Protein AF-A0A0S8GZZ3-F1 (afdb_monomer_lite)

Radius of gyration: 12.91 Å; chains: 1; bounding box: 42×24×26 Å

Structure (mmCIF, N/CA/C/O backbone):
data_AF-A0A0S8GZZ3-F1
#
_entry.id   AF-A0A0S8GZZ3-F1
#
loop_
_atom_site.group_PDB
_atom_site.id
_atom_site.type_symbol
_atom_site.label_atom_id
_atom_site.label_alt_id
_atom_site.label_comp_id
_atom_site.label_asym_id
_atom_site.label_entity_id
_atom_site.label_seq_id
_atom_site.pdbx_PDB_ins_code
_atom_site.Cartn_x
_atom_site.Cartn_y
_atom_site.Cartn_z
_atom_site.occupancy
_atom_site.B_iso_or_equiv
_atom_site.auth_seq_id
_atom_site.auth_comp_id
_atom_site.auth_asym_id
_atom_site.auth_atom_id
_atom_site.pdbx_PDB_model_num
ATOM 1 N N . MET A 1 1 ? 28.856 13.629 -11.724 1.00 40.59 1 MET A N 1
ATOM 2 C CA . MET A 1 1 ? 28.105 12.887 -10.688 1.00 40.59 1 MET A CA 1
ATOM 3 C C . MET A 1 1 ? 26.625 13.049 -10.976 1.00 40.59 1 MET A C 1
ATOM 5 O O . MET A 1 1 ? 26.122 14.150 -10.827 1.00 40.59 1 MET A O 1
ATOM 9 N N . ALA A 1 2 ? 25.953 11.997 -11.436 1.00 41.31 2 ALA A N 1
ATOM 10 C CA . ALA A 1 2 ? 24.498 11.975 -11.539 1.00 41.31 2 ALA A CA 1
ATOM 11 C C . ALA A 1 2 ? 24.025 10.600 -11.065 1.00 41.31 2 ALA A C 1
ATOM 13 O O . ALA A 1 2 ? 24.029 9.633 -11.822 1.00 41.31 2 ALA A O 1
ATOM 14 N N . LEU A 1 3 ? 23.694 10.504 -9.778 1.00 52.91 3 LEU A N 1
ATOM 15 C CA . LEU A 1 3 ? 22.849 9.427 -9.283 1.00 52.91 3 LEU A CA 1
ATOM 16 C C . LEU A 1 3 ? 21.432 9.816 -9.695 1.00 52.91 3 LEU A C 1
ATOM 18 O O . LEU A 1 3 ? 20.818 10.662 -9.056 1.00 52.91 3 LEU A O 1
ATOM 22 N N . ILE A 1 4 ? 20.955 9.283 -10.818 1.00 56.84 4 ILE A N 1
ATOM 23 C CA . ILE A 1 4 ? 19.528 9.310 -11.129 1.00 56.84 4 ILE A CA 1
ATOM 24 C C . ILE A 1 4 ? 18.951 8.101 -10.398 1.00 56.84 4 ILE A C 1
ATOM 26 O O . ILE A 1 4 ? 19.219 6.973 -10.830 1.00 56.84 4 ILE A O 1
ATOM 30 N N . PRO A 1 5 ? 18.195 8.278 -9.305 1.00 47.69 5 PRO A N 1
ATOM 31 C CA . PRO A 1 5 ? 17.523 7.160 -8.678 1.00 47.69 5 PRO A CA 1
ATOM 32 C C . PRO A 1 5 ? 16.372 6.744 -9.588 1.00 47.69 5 PRO A C 1
ATOM 34 O O . PRO A 1 5 ? 15.265 7.278 -9.565 1.00 47.69 5 PRO A O 1
ATOM 37 N N . THR A 1 6 ? 16.666 5.823 -10.498 1.00 52.78 6 THR A N 1
ATOM 38 C CA . THR A 1 6 ? 15.717 5.364 -11.499 1.00 52.78 6 THR A CA 1
ATOM 39 C C . THR A 1 6 ? 14.664 4.503 -10.805 1.00 52.78 6 THR A C 1
ATOM 41 O O . THR A 1 6 ? 14.836 3.324 -10.512 1.00 52.78 6 THR A O 1
ATOM 44 N N . THR A 1 7 ? 13.510 5.125 -10.571 1.00 56.59 7 THR A N 1
ATOM 45 C CA . THR A 1 7 ? 12.176 4.541 -10.365 1.00 56.59 7 THR A CA 1
ATOM 46 C C . THR A 1 7 ? 11.832 3.856 -9.034 1.00 56.59 7 THR A C 1
ATOM 48 O O . THR A 1 7 ? 10.645 3.731 -8.746 1.00 56.59 7 THR A O 1
ATOM 51 N N . GLN A 1 8 ? 12.782 3.370 -8.226 1.00 52.47 8 GLN A N 1
ATOM 52 C CA . GLN A 1 8 ? 12.442 2.750 -6.927 1.00 52.47 8 GLN A CA 1
ATOM 53 C C . GLN A 1 8 ? 12.145 3.791 -5.840 1.00 52.47 8 GLN A C 1
ATOM 55 O O . GLN A 1 8 ? 11.113 3.699 -5.174 1.00 52.47 8 GLN A O 1
ATOM 60 N N . GLU A 1 9 ? 13.011 4.797 -5.705 1.00 59.75 9 GLU A N 1
ATOM 61 C CA . GLU A 1 9 ? 12.832 5.898 -4.746 1.00 59.75 9 GLU A CA 1
ATOM 62 C C . GLU A 1 9 ? 11.597 6.747 -5.081 1.00 59.75 9 GLU A C 1
ATOM 64 O O . GLU A 1 9 ? 10.899 7.207 -4.181 1.00 59.75 9 GLU A O 1
ATOM 69 N N . ASP A 1 10 ? 11.254 6.849 -6.366 1.00 78.06 10 ASP A N 1
ATOM 70 C CA . ASP A 1 10 ? 10.096 7.604 -6.855 1.00 78.06 10 ASP A CA 1
ATOM 71 C C . ASP A 1 10 ? 8.751 7.004 -6.396 1.00 78.06 10 ASP A C 1
ATOM 73 O O . ASP A 1 10 ? 7.862 7.711 -5.913 1.00 78.06 10 ASP A O 1
ATOM 77 N N . ILE A 1 11 ? 8.620 5.672 -6.436 1.00 85.69 11 ILE A N 1
ATOM 78 C CA . ILE A 1 11 ? 7.404 4.976 -5.983 1.00 85.69 11 ILE A CA 1
ATOM 79 C C . ILE A 1 11 ? 7.278 5.042 -4.459 1.00 85.69 11 ILE A C 1
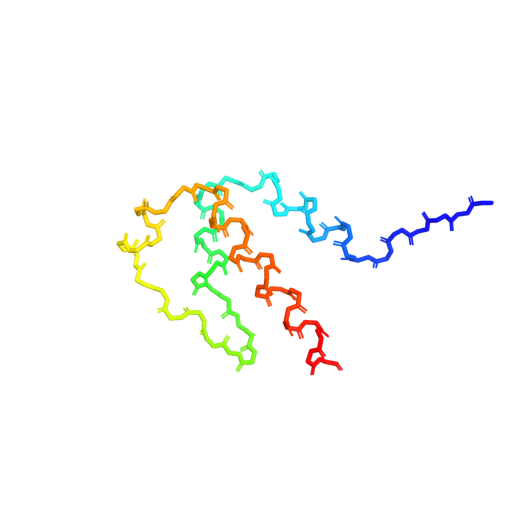ATOM 81 O O . ILE A 1 11 ? 6.186 5.279 -3.941 1.00 85.69 11 ILE A O 1
ATOM 85 N N . ALA A 1 12 ? 8.382 4.849 -3.732 1.00 88.62 12 ALA A N 1
ATOM 86 C CA . ALA A 1 12 ? 8.381 4.935 -2.274 1.00 88.62 12 ALA A CA 1
ATOM 87 C C . ALA A 1 12 ? 8.034 6.355 -1.795 1.00 88.62 12 ALA A C 1
ATOM 89 O O . ALA A 1 12 ? 7.176 6.506 -0.925 1.00 88.62 12 ALA A O 1
ATOM 90 N N . GLY A 1 13 ? 8.630 7.384 -2.407 1.00 90.88 13 GLY A N 1
ATOM 91 C CA . GLY A 1 13 ? 8.341 8.790 -2.115 1.00 90.88 13 GLY A CA 1
ATOM 92 C C . GLY A 1 13 ? 6.891 9.162 -2.414 1.00 90.88 13 GLY A C 1
ATOM 93 O O . GLY A 1 13 ? 6.218 9.750 -1.567 1.00 90.88 13 GLY A O 1
ATOM 94 N N . THR A 1 14 ? 6.371 8.731 -3.567 1.00 91.75 1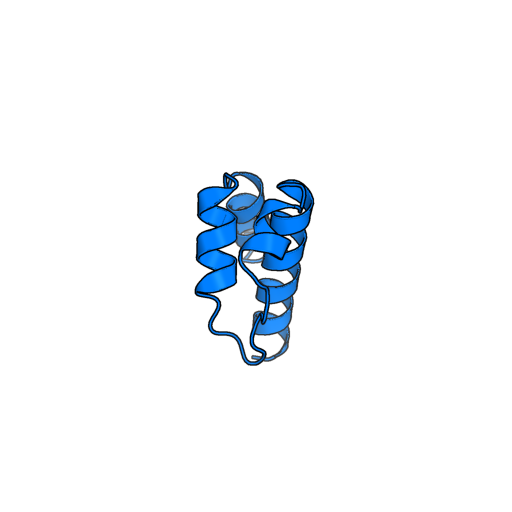4 THR A N 1
ATOM 95 C CA . THR A 1 14 ? 4.965 8.943 -3.941 1.00 91.75 14 THR A CA 1
ATOM 96 C C . THR A 1 14 ? 4.020 8.308 -2.922 1.00 91.75 14 THR A C 1
ATOM 98 O O . THR A 1 14 ? 3.098 8.966 -2.449 1.00 91.75 14 THR A O 1
ATOM 101 N N . ILE A 1 15 ? 4.258 7.055 -2.518 1.00 94.31 15 ILE A N 1
ATOM 102 C CA . ILE A 1 15 ? 3.398 6.354 -1.553 1.00 94.31 15 ILE A CA 1
ATOM 103 C C . ILE A 1 15 ? 3.496 6.968 -0.148 1.00 94.31 15 ILE A C 1
ATOM 105 O O . ILE A 1 15 ? 2.490 7.031 0.565 1.00 94.31 15 ILE A O 1
ATOM 109 N N . ALA A 1 16 ? 4.674 7.451 0.256 1.00 93.25 16 ALA A N 1
ATOM 110 C CA . ALA A 1 16 ? 4.894 8.051 1.571 1.00 93.25 16 ALA A CA 1
ATOM 111 C C . ALA A 1 16 ? 4.012 9.289 1.813 1.00 93.25 16 ALA A C 1
ATOM 113 O O . ALA A 1 16 ? 3.487 9.462 2.915 1.00 93.25 16 ALA A O 1
ATOM 114 N N . VAL A 1 17 ? 3.792 10.108 0.779 1.00 94.44 17 VAL A N 1
ATOM 115 C CA . VAL A 1 17 ? 2.976 11.333 0.870 1.00 94.44 17 VAL A CA 1
ATOM 116 C C . VAL A 1 17 ? 1.475 11.094 0.676 1.00 94.44 17 VAL A C 1
ATOM 118 O O . VAL A 1 17 ? 0.676 12.005 0.887 1.00 94.44 17 VAL A O 1
ATOM 121 N N . MET A 1 18 ? 1.052 9.877 0.317 1.00 95.75 18 MET A N 1
ATOM 122 C CA . MET A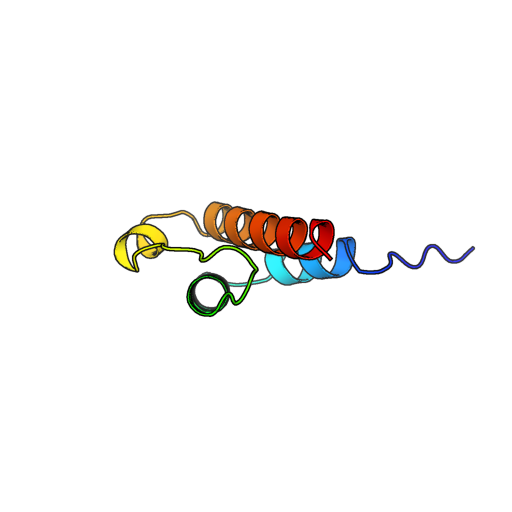 1 18 ? -0.364 9.577 0.104 1.00 95.75 18 MET A CA 1
ATOM 123 C C . MET A 1 18 ? -1.158 9.587 1.414 1.00 95.75 18 MET A C 1
ATOM 125 O O . MET A 1 18 ? -0.755 9.019 2.438 1.00 95.75 18 MET A O 1
ATOM 129 N N . ASN A 1 19 ? -2.346 10.182 1.365 1.00 95.00 19 ASN A N 1
ATOM 130 C CA . ASN A 1 19 ? -3.337 10.101 2.432 1.00 95.00 19 ASN A CA 1
ATOM 131 C C . ASN A 1 19 ? -4.116 8.773 2.381 1.00 95.00 19 ASN A C 1
ATOM 133 O O . ASN A 1 19 ? -4.076 8.039 1.392 1.00 95.00 19 ASN A O 1
ATOM 137 N N . ARG A 1 20 ? -4.868 8.463 3.447 1.00 95.31 20 ARG A N 1
ATOM 138 C CA . ARG A 1 20 ? -5.626 7.203 3.565 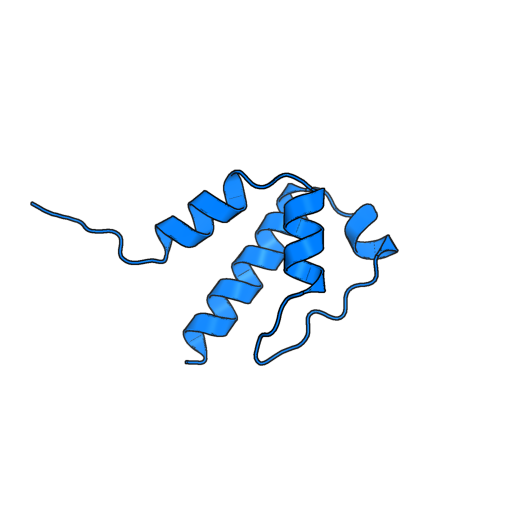1.00 95.31 20 ARG A CA 1
ATOM 139 C C . ARG A 1 20 ? -6.491 6.909 2.336 1.00 95.31 20 ARG A C 1
ATOM 141 O O . ARG A 1 20 ? -6.438 5.796 1.822 1.00 95.31 20 ARG A O 1
ATOM 148 N N . HIS A 1 21 ? -7.279 7.879 1.877 1.00 95.12 21 HIS A N 1
ATOM 149 C CA . HIS A 1 21 ? -8.213 7.680 0.767 1.00 95.12 21 HIS A CA 1
ATOM 150 C C . HIS A 1 21 ? -7.493 7.374 -0.546 1.00 95.12 21 HIS A C 1
ATOM 152 O O . HIS A 1 21 ? -7.939 6.507 -1.296 1.00 95.12 21 HIS A O 1
ATOM 158 N N . GLN A 1 22 ? -6.371 8.050 -0.804 1.00 95.69 22 GLN A N 1
ATOM 159 C CA . GLN A 1 22 ? -5.528 7.776 -1.965 1.00 95.69 22 GLN A CA 1
ATOM 160 C C . GLN A 1 22 ? -4.975 6.350 -1.907 1.00 95.69 22 GLN A C 1
ATOM 162 O O . GLN A 1 22 ? -5.103 5.612 -2.879 1.00 95.69 22 GLN A O 1
ATOM 167 N N . VAL A 1 23 ? -4.420 5.932 -0.762 1.00 95.62 23 VAL A N 1
ATOM 168 C CA . VAL A 1 23 ? -3.832 4.588 -0.626 1.00 95.62 23 VAL A CA 1
ATOM 169 C C . VAL A 1 23 ? -4.897 3.503 -0.764 1.00 95.62 23 VAL A C 1
ATOM 171 O O . VAL A 1 23 ? -4.689 2.525 -1.472 1.00 95.62 23 VAL A O 1
ATOM 174 N N . GLN A 1 24 ? -6.060 3.680 -0.136 1.00 95.31 24 GLN A N 1
ATOM 175 C CA . GLN A 1 24 ? -7.169 2.733 -0.258 1.00 95.31 24 GLN A CA 1
ATOM 176 C C . GLN A 1 24 ? -7.658 2.613 -1.701 1.00 95.31 24 GLN A C 1
ATOM 178 O O . GLN A 1 24 ? -7.906 1.502 -2.159 1.00 95.31 24 GLN A O 1
ATOM 183 N N . ARG A 1 25 ? -7.778 3.733 -2.425 1.00 94.50 25 ARG A N 1
ATOM 184 C CA . ARG A 1 25 ? -8.157 3.716 -3.842 1.00 94.50 25 ARG A CA 1
ATOM 185 C C . ARG A 1 25 ? -7.159 2.904 -4.660 1.00 94.50 25 ARG A C 1
ATOM 187 O O . ARG A 1 25 ? -7.588 1.993 -5.352 1.00 94.50 25 ARG A O 1
ATOM 194 N N . GLU A 1 26 ? -5.867 3.185 -4.512 1.00 94.38 26 GLU A N 1
ATOM 195 C CA . GLU A 1 26 ? -4.804 2.480 -5.236 1.00 94.38 26 GLU A CA 1
ATOM 196 C C . GLU A 1 26 ? -4.760 0.982 -4.918 1.00 94.38 26 GLU A C 1
ATOM 198 O O . GLU A 1 26 ? -4.566 0.177 -5.823 1.00 94.38 26 GLU A O 1
ATOM 203 N N . ILE A 1 27 ? -4.972 0.593 -3.655 1.00 94.44 27 ILE A N 1
ATOM 204 C CA . ILE A 1 27 ? -5.069 -0.820 -3.261 1.00 94.44 27 ILE A CA 1
ATOM 205 C C . ILE A 1 27 ? -6.274 -1.488 -3.938 1.00 94.44 27 ILE A C 1
ATOM 207 O O . ILE A 1 27 ? -6.141 -2.583 -4.479 1.00 94.44 27 ILE A O 1
ATOM 211 N N . MET A 1 28 ? -7.439 -0.834 -3.935 1.00 92.50 28 MET A N 1
ATOM 212 C CA . MET A 1 28 ? -8.678 -1.383 -4.501 1.00 92.50 28 MET A CA 1
ATOM 213 C C . MET A 1 28 ? -8.663 -1.453 -6.033 1.00 92.50 28 MET A C 1
ATOM 215 O O . MET A 1 28 ? -9.318 -2.316 -6.610 1.00 92.50 28 MET A O 1
ATOM 219 N N . SER A 1 29 ? -7.937 -0.552 -6.698 1.00 91.56 29 SER A N 1
ATOM 220 C CA . SER A 1 29 ? -7.769 -0.534 -8.156 1.00 91.56 29 SER A CA 1
ATOM 221 C C . SER A 1 29 ? -6.484 -1.221 -8.625 1.00 91.56 29 SER A C 1
ATOM 223 O O . SER A 1 29 ? -6.101 -1.070 -9.786 1.00 91.56 29 SER A O 1
ATOM 225 N N . PHE A 1 30 ? -5.783 -1.939 -7.745 1.00 92.25 30 PHE A N 1
ATOM 226 C CA . PHE A 1 30 ? -4.497 -2.544 -8.071 1.00 92.25 30 PHE A CA 1
ATOM 227 C C . PHE A 1 30 ? -4.649 -3.675 -9.099 1.00 92.25 30 PHE A C 1
ATOM 229 O O . PHE A 1 30 ? -5.270 -4.703 -8.831 1.00 92.25 30 PHE A O 1
ATOM 236 N N . SER A 1 31 ? -4.022 -3.509 -10.265 1.00 83.00 31 SER A N 1
ATOM 237 C CA . SER A 1 31 ? -4.064 -4.439 -11.402 1.00 83.00 31 SER A CA 1
ATOM 238 C C . SER A 1 31 ? -2.728 -5.170 -11.619 1.00 83.00 31 SER A C 1
ATOM 240 O O . SER A 1 31 ? -2.133 -5.143 -12.697 1.00 83.00 31 SER A O 1
ATOM 242 N N . GLY A 1 32 ? -2.208 -5.808 -10.568 1.00 81.38 32 GLY A N 1
ATOM 243 C CA . GLY A 1 32 ? -1.008 -6.649 -10.650 1.00 81.38 32 GLY A CA 1
ATOM 244 C C . GLY A 1 32 ? -1.295 -8.093 -11.078 1.00 81.38 32 GLY A C 1
ATOM 245 O O . GLY A 1 32 ? -2.443 -8.508 -11.199 1.00 81.38 32 GLY A O 1
ATOM 246 N N . ARG A 1 33 ? -0.230 -8.896 -11.244 1.00 80.06 33 ARG A N 1
ATOM 247 C CA . ARG A 1 33 ? -0.350 -10.351 -11.495 1.00 80.06 33 ARG A CA 1
ATOM 248 C C . ARG A 1 33 ? -1.073 -11.106 -10.378 1.00 80.06 33 ARG A C 1
ATOM 250 O O . ARG A 1 33 ? -1.611 -12.177 -10.626 1.00 80.06 33 ARG A O 1
ATOM 257 N N . PHE A 1 34 ? -1.065 -10.558 -9.166 1.00 81.19 34 PHE A N 1
ATOM 258 C CA . PHE A 1 34 ? -1.861 -11.054 -8.055 1.00 81.19 34 PHE A CA 1
ATOM 259 C C . PHE A 1 34 ? -2.846 -9.970 -7.620 1.00 81.19 34 PHE A C 1
ATOM 261 O O . PHE A 1 34 ? -2.507 -8.784 -7.568 1.00 81.19 34 PHE A O 1
ATOM 268 N N . ARG A 1 35 ? -4.076 -10.393 -7.329 1.00 81.56 35 ARG A N 1
ATOM 269 C CA . ARG A 1 35 ? -5.145 -9.517 -6.859 1.00 81.56 35 ARG A CA 1
ATOM 270 C C . ARG A 1 35 ? -4.932 -9.200 -5.381 1.00 81.56 35 ARG A C 1
ATOM 272 O O . ARG A 1 35 ? -4.688 -10.102 -4.583 1.00 81.56 35 ARG A O 1
ATOM 279 N N . LEU A 1 36 ? -5.067 -7.927 -5.015 1.00 88.44 36 LEU A N 1
ATOM 280 C CA . LEU A 1 36 ? -5.183 -7.519 -3.617 1.00 88.44 36 LEU A CA 1
ATOM 281 C C . LEU A 1 36 ? -6.638 -7.710 -3.183 1.00 88.44 36 LEU A C 1
ATOM 283 O O . LEU A 1 36 ? -7.474 -6.840 -3.406 1.00 88.44 36 LEU A O 1
ATOM 287 N N . ASP A 1 37 ? -6.956 -8.874 -2.619 1.00 89.38 37 ASP A N 1
ATOM 288 C CA . ASP A 1 37 ? -8.323 -9.216 -2.207 1.00 89.38 37 ASP A CA 1
ATOM 289 C C . ASP A 1 37 ? -8.616 -8.753 -0.772 1.00 89.38 37 ASP A C 1
ATOM 291 O O . ASP A 1 37 ? -8.863 -9.539 0.140 1.00 89.38 37 ASP A O 1
ATOM 295 N N . PHE A 1 38 ? -8.503 -7.442 -0.549 1.00 92.62 38 PHE A N 1
ATOM 296 C CA . PHE A 1 38 ? -8.817 -6.829 0.738 1.00 92.62 38 PHE A CA 1
ATOM 297 C C . PHE A 1 38 ? -10.252 -6.310 0.760 1.00 92.62 38 PHE A C 1
ATOM 299 O O . PHE A 1 38 ? -10.710 -5.663 -0.182 1.00 92.62 38 PHE A O 1
ATOM 306 N N . THR A 1 39 ? -10.946 -6.522 1.878 1.00 92.56 39 THR A N 1
ATOM 307 C CA . THR A 1 39 ? -12.260 -5.913 2.102 1.00 92.56 39 THR A CA 1
ATOM 308 C C . THR A 1 39 ? -12.123 -4.446 2.505 1.00 92.56 39 THR A C 1
ATOM 310 O O . THR A 1 39 ? -11.095 -4.004 3.032 1.00 92.56 39 THR A O 1
ATOM 313 N N . ARG A 1 40 ? -13.182 -3.661 2.293 1.00 90.94 40 ARG A N 1
ATOM 314 C CA . ARG A 1 40 ? -13.197 -2.243 2.674 1.00 90.94 40 ARG A CA 1
ATOM 315 C C . ARG A 1 40 ? -13.063 -2.075 4.190 1.00 90.94 40 ARG A C 1
ATOM 317 O O . ARG A 1 40 ? -12.341 -1.190 4.639 1.00 90.94 40 ARG A O 1
ATOM 324 N N . GLU A 1 41 ? -13.704 -2.946 4.958 1.00 94.62 41 GLU A N 1
ATOM 325 C CA . GLU A 1 41 ? -13.677 -2.991 6.421 1.00 94.62 41 GLU A CA 1
ATOM 326 C C . GLU A 1 41 ? -12.256 -3.269 6.926 1.00 94.62 41 GLU A C 1
ATOM 328 O O . GLU A 1 41 ? -11.756 -2.591 7.830 1.00 94.62 41 GLU A O 1
ATOM 333 N N . TYR A 1 42 ? -11.550 -4.206 6.281 1.00 94.38 42 TYR A N 1
ATOM 334 C CA . TYR A 1 42 ? -10.147 -4.466 6.581 1.00 94.38 42 TYR A CA 1
ATOM 335 C C . TYR A 1 42 ? -9.305 -3.210 6.340 1.00 94.38 42 TYR A C 1
ATOM 337 O O . TYR A 1 42 ? -8.607 -2.753 7.242 1.00 94.38 42 TYR A O 1
ATOM 345 N N . LEU A 1 43 ? -9.423 -2.582 5.167 1.00 94.50 43 LEU A N 1
ATOM 346 C CA . LEU A 1 43 ? -8.644 -1.385 4.837 1.00 94.50 43 LEU A CA 1
ATOM 347 C C . LEU A 1 43 ? -8.961 -0.180 5.736 1.00 94.50 43 LEU A C 1
ATOM 349 O O . LEU A 1 43 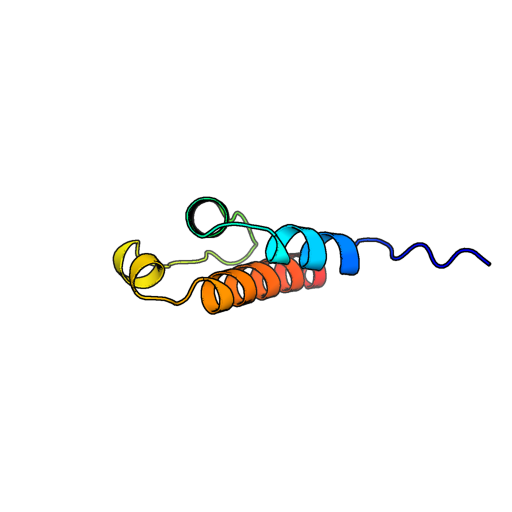? -8.108 0.691 5.910 1.00 94.50 43 LEU A O 1
ATOM 353 N N . GLN A 1 44 ? -10.172 -0.089 6.285 1.00 94.31 44 GLN A N 1
ATOM 354 C CA . GLN A 1 44 ? -10.565 0.969 7.221 1.00 94.31 44 GLN A CA 1
ATOM 355 C C . GLN A 1 44 ? -9.979 0.763 8.619 1.00 94.31 44 GLN A C 1
ATOM 357 O O . GLN A 1 44 ? -9.573 1.738 9.249 1.00 94.31 44 GLN A O 1
ATOM 362 N N . SER A 1 45 ? -9.886 -0.489 9.074 1.00 96.06 45 SER A N 1
ATOM 363 C CA . SER A 1 45 ? -9.314 -0.829 10.385 1.00 96.06 45 SER A CA 1
ATOM 364 C C . SER A 1 45 ? -7.786 -0.721 10.438 1.00 96.06 45 SER A C 1
ATOM 366 O O . SER A 1 45 ? -7.218 -0.626 11.525 1.00 96.06 45 SER A O 1
ATOM 368 N N . GLN A 1 46 ? -7.097 -0.701 9.291 1.00 96.81 46 GLN A N 1
ATOM 369 C CA . GLN A 1 46 ? -5.638 -0.597 9.271 1.00 96.81 46 GLN A CA 1
ATOM 370 C C . GLN A 1 46 ? -5.132 0.847 9.466 1.00 96.81 46 GLN A C 1
ATOM 372 O O . GLN A 1 46 ? -5.704 1.797 8.913 1.00 96.81 46 GLN A O 1
ATOM 377 N N . PRO A 1 47 ? -3.998 1.033 10.171 1.00 97.12 47 PRO A N 1
ATOM 378 C CA . PRO A 1 47 ? -3.253 2.290 10.169 1.00 97.12 47 PRO A CA 1
ATOM 379 C C . PRO A 1 47 ? -2.813 2.687 8.756 1.00 97.12 47 PRO A C 1
ATOM 381 O O . PRO A 1 47 ? -2.468 1.831 7.939 1.00 97.12 47 PRO A O 1
ATOM 384 N N . VAL A 1 48 ? -2.761 3.994 8.475 1.00 96.19 48 VAL A N 1
ATOM 385 C CA . VAL A 1 48 ? -2.385 4.514 7.144 1.00 96.19 48 VAL A CA 1
ATOM 386 C C . VAL A 1 48 ? -0.991 4.051 6.727 1.00 96.19 48 VAL A C 1
ATOM 388 O O . VAL A 1 48 ? -0.794 3.674 5.577 1.00 96.19 48 VAL A O 1
ATOM 391 N N . GLU A 1 49 ? -0.040 4.012 7.657 1.00 96.75 49 GLU A N 1
ATOM 392 C CA . GLU A 1 49 ? 1.318 3.528 7.388 1.00 96.75 49 GLU A CA 1
ATOM 393 C C . GLU A 1 49 ? 1.330 2.068 6.934 1.00 96.75 49 GLU A C 1
ATOM 395 O O . GLU A 1 49 ? 2.030 1.713 5.989 1.00 96.75 49 GLU A O 1
ATOM 400 N N . ARG A 1 50 ? 0.479 1.223 7.527 1.00 96.56 50 ARG A N 1
ATOM 401 C CA . ARG A 1 50 ? 0.352 -0.169 7.096 1.00 96.56 50 ARG A CA 1
ATOM 402 C C . ARG A 1 50 ? -0.204 -0.264 5.679 1.00 96.56 50 ARG A C 1
ATOM 404 O O . ARG A 1 50 ? 0.296 -1.057 4.889 1.00 96.56 50 ARG A O 1
ATOM 411 N N . LEU A 1 51 ? -1.195 0.560 5.341 1.00 97.12 51 LEU A N 1
ATOM 412 C CA . LEU A 1 51 ? -1.732 0.624 3.981 1.00 97.12 51 LEU A CA 1
ATOM 413 C C . LEU A 1 51 ? -0.650 1.044 2.974 1.00 97.12 51 LEU A C 1
ATOM 415 O O . LEU A 1 51 ? -0.533 0.436 1.912 1.00 97.12 51 LEU A O 1
ATOM 419 N N . ARG A 1 52 ? 0.178 2.040 3.320 1.00 97.06 52 ARG A N 1
ATOM 420 C CA . ARG A 1 52 ? 1.317 2.471 2.493 1.00 97.06 52 ARG A CA 1
ATOM 421 C C . ARG A 1 52 ? 2.306 1.327 2.271 1.00 97.06 52 ARG A C 1
ATOM 423 O O . ARG A 1 52 ? 2.709 1.088 1.138 1.00 97.06 52 ARG A O 1
ATOM 430 N N . HIS A 1 53 ? 2.637 0.570 3.318 1.00 96.06 53 HIS A N 1
ATOM 431 C CA . HIS A 1 53 ? 3.516 -0.597 3.201 1.00 96.06 53 HIS A CA 1
ATOM 432 C C . HIS A 1 53 ? 2.918 -1.714 2.339 1.00 96.06 53 HIS A C 1
ATOM 434 O O . HIS A 1 53 ? 3.631 -2.284 1.516 1.00 96.06 53 HIS A O 1
ATOM 440 N N . ILE A 1 54 ? 1.618 -2.001 2.475 1.00 95.00 54 ILE A N 1
ATOM 441 C CA . ILE A 1 54 ? 0.912 -2.978 1.629 1.00 95.00 54 ILE A CA 1
ATOM 442 C C . ILE A 1 54 ? 1.017 -2.573 0.155 1.00 95.00 54 ILE A C 1
ATOM 444 O O . ILE A 1 54 ? 1.421 -3.382 -0.682 1.00 95.00 54 ILE A O 1
ATOM 448 N N . LEU A 1 55 ? 0.699 -1.315 -0.162 1.00 95.00 55 LEU A N 1
ATOM 449 C CA . LEU A 1 55 ? 0.755 -0.806 -1.530 1.00 95.00 55 LEU A CA 1
ATOM 450 C C . LEU A 1 55 ? 2.186 -0.823 -2.090 1.00 95.00 55 LEU A C 1
ATOM 452 O O . LEU A 1 55 ? 2.395 -1.236 -3.231 1.00 95.00 55 LEU A O 1
ATOM 456 N N . LEU A 1 56 ? 3.176 -0.426 -1.286 1.00 94.56 56 LEU A N 1
ATOM 457 C CA . LEU A 1 56 ? 4.586 -0.444 -1.675 1.00 94.56 56 LEU A CA 1
ATOM 458 C C . LEU A 1 56 ? 5.056 -1.867 -1.991 1.00 94.56 56 LEU A C 1
ATOM 460 O O . LEU A 1 56 ? 5.626 -2.100 -3.056 1.00 94.56 56 LEU A O 1
ATOM 464 N N . ALA A 1 57 ? 4.773 -2.828 -1.111 1.00 93.38 57 ALA A N 1
ATOM 465 C CA . ALA A 1 57 ? 5.118 -4.229 -1.328 1.00 93.38 57 ALA A CA 1
ATOM 466 C C . ALA A 1 57 ? 4.482 -4.773 -2.617 1.00 93.38 57 ALA A C 1
ATOM 468 O O . ALA A 1 57 ? 5.162 -5.419 -3.416 1.00 93.38 57 ALA A O 1
ATOM 469 N N . ALA A 1 58 ? 3.209 -4.451 -2.867 1.00 92.94 58 ALA A N 1
ATOM 470 C CA . ALA A 1 58 ? 2.508 -4.866 -4.077 1.00 92.94 58 ALA A CA 1
ATOM 471 C C . ALA A 1 58 ? 3.152 -4.295 -5.352 1.00 92.94 58 ALA A C 1
ATOM 473 O O . ALA A 1 58 ? 3.418 -5.038 -6.301 1.00 92.94 58 ALA A O 1
ATOM 474 N N . ARG A 1 59 ? 3.479 -2.995 -5.364 1.00 90.94 59 ARG A N 1
ATOM 475 C CA . ARG A 1 59 ? 4.167 -2.333 -6.488 1.00 90.94 59 ARG A CA 1
ATOM 476 C C . ARG A 1 59 ? 5.567 -2.908 -6.722 1.00 90.94 59 ARG A C 1
ATOM 478 O O . ARG A 1 59 ? 5.933 -3.159 -7.867 1.00 90.94 59 ARG A O 1
ATOM 485 N N . LEU A 1 60 ? 6.336 -3.178 -5.666 1.00 89.56 60 LEU A N 1
ATOM 486 C CA . LEU A 1 60 ? 7.657 -3.808 -5.783 1.00 89.56 60 LEU A CA 1
ATOM 487 C C . LEU A 1 60 ? 7.563 -5.229 -6.356 1.00 89.56 60 LEU A C 1
ATOM 489 O O . LEU A 1 60 ? 8.356 -5.598 -7.222 1.00 89.56 60 LEU A O 1
ATOM 493 N N . GLN A 1 61 ? 6.571 -6.012 -5.926 1.00 88.88 61 GLN A N 1
ATOM 494 C CA . GLN A 1 61 ? 6.349 -7.365 -6.436 1.00 88.88 61 GLN A CA 1
ATOM 495 C C . GLN A 1 61 ? 5.917 -7.375 -7.911 1.00 88.88 61 GLN A C 1
ATOM 497 O O . GLN A 1 61 ? 6.394 -8.212 -8.681 1.00 88.88 61 GLN A O 1
ATOM 502 N N . GLN A 1 62 ? 5.054 -6.438 -8.326 1.00 86.81 62 GLN A N 1
ATOM 503 C CA . GLN A 1 62 ? 4.658 -6.269 -9.731 1.00 86.81 62 GLN A CA 1
ATOM 504 C C . GLN A 1 62 ? 5.880 -6.033 -10.626 1.00 86.81 62 GLN A C 1
ATOM 506 O O . GLN A 1 62 ? 5.979 -6.635 -11.691 1.00 86.81 62 GLN A O 1
ATOM 511 N N . ARG A 1 63 ? 6.832 -5.214 -10.163 1.00 79.38 63 ARG A N 1
ATOM 512 C CA . ARG A 1 63 ? 8.067 -4.896 -10.894 1.00 79.38 63 ARG A CA 1
ATOM 513 C C . ARG A 1 63 ? 9.047 -6.061 -10.960 1.00 79.38 63 ARG A C 1
ATOM 515 O O . ARG A 1 63 ? 9.626 -6.276 -12.010 1.00 79.38 63 ARG A O 1
ATOM 522 N N . LYS A 1 64 ? 9.205 -6.837 -9.880 1.00 74.50 64 LYS A N 1
ATOM 523 C CA . LYS A 1 64 ? 10.057 -8.047 -9.876 1.00 74.50 64 LYS A CA 1
ATOM 524 C C . LYS A 1 64 ? 9.580 -9.135 -10.835 1.00 74.50 64 LYS A C 1
ATOM 526 O O . LYS A 1 64 ? 10.351 -10.013 -11.193 1.00 74.50 64 LYS A O 1
ATOM 531 N N . SER A 1 65 ? 8.293 -9.129 -11.162 1.00 61.66 65 SER A N 1
ATOM 532 C CA . SER A 1 65 ? 7.687 -10.160 -11.99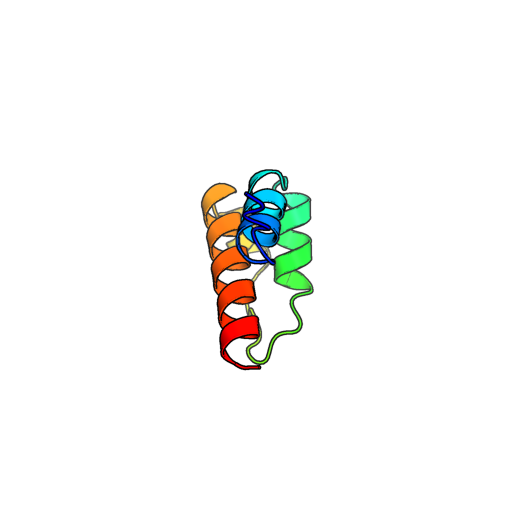8 1.00 61.66 65 SER A CA 1
ATOM 533 C C . SER A 1 65 ? 7.773 -9.824 -13.496 1.00 61.66 65 SER A C 1
ATOM 535 O O . SER A 1 65 ? 7.391 -10.658 -14.314 1.00 61.66 65 SER A O 1
ATOM 537 N N . HIS A 1 66 ? 8.232 -8.630 -13.868 1.00 48.62 66 HIS A N 1
ATOM 538 C CA . HIS A 1 66 ? 8.284 -8.146 -15.247 1.00 48.62 66 HIS A CA 1
ATOM 539 C C . HIS A 1 66 ? 9.702 -8.178 -15.814 1.00 48.62 66 HIS A C 1
ATOM 541 O O . HIS A 1 66 ? 9.794 -8.295 -17.057 1.00 48.62 66 HIS A O 1
#

Secondary structure (DSSP, 8-state):
------SHHHHHHHHHH--HHHHHHHHHT--SSS-----HHHHHHS-HHHHHHHHHHHHHHHHHT-

Foldseek 3Di:
DDPPVPDLVVLLVVLVPDDLVRLVVCLCPPDAPDHSPDDPVRSVPDDSVVSSVVSSVRVVVRVVVD

pLDDT: mean 84.93, std 15.83, range [40.59, 97.12]

Sequence (66 aa):
MALIPTTQEDIAGTIAVMNRHQVQREIMSFSGRFRLDFTREYLQSQPVERLRHILLAARLQQRKSH